Protein AF-A0A815UDQ1-F1 (afdb_monomer_lite)

Structure (mmCIF, N/CA/C/O backbone):
data_AF-A0A815UDQ1-F1
#
_entry.id   AF-A0A815UDQ1-F1
#
loop_
_atom_site.group_PDB
_atom_site.id
_atom_site.type_symbol
_atom_site.label_atom_id
_atom_site.label_alt_id
_atom_site.label_comp_id
_atom_site.label_asym_id
_atom_site.label_entity_id
_atom_site.label_seq_id
_atom_site.pdbx_PDB_ins_code
_atom_site.Cartn_x
_atom_site.Cartn_y
_atom_site.Cartn_z
_atom_site.occupancy
_atom_site.B_iso_or_equiv
_atom_site.auth_seq_id
_atom_site.auth_comp_id
_atom_site.auth_asym_id
_atom_site.auth_atom_id
_atom_site.pdbx_PDB_model_num
ATOM 1 N N . MET A 1 1 ? 15.831 -25.200 -2.885 1.00 30.08 1 MET A N 1
ATOM 2 C CA . MET A 1 1 ? 15.304 -24.159 -1.978 1.00 30.08 1 MET A CA 1
ATOM 3 C C . MET A 1 1 ? 14.173 -23.455 -2.699 1.00 30.08 1 MET A C 1
ATOM 5 O O . MET A 1 1 ? 14.409 -22.892 -3.758 1.00 30.08 1 MET A O 1
ATOM 9 N N . HIS A 1 2 ? 12.948 -23.591 -2.196 1.00 25.55 2 HIS A N 1
ATOM 10 C CA . HIS A 1 2 ? 11.771 -22.948 -2.770 1.00 25.55 2 HIS A CA 1
ATOM 11 C C . HIS A 1 2 ? 11.679 -21.536 -2.190 1.00 25.55 2 HIS A C 1
ATOM 13 O O . HIS A 1 2 ? 11.409 -21.381 -1.002 1.00 25.55 2 HIS A O 1
ATOM 19 N N . CYS A 1 3 ? 11.933 -20.522 -3.019 1.00 27.78 3 CYS A N 1
ATOM 20 C CA . CYS A 1 3 ? 11.435 -19.171 -2.761 1.00 27.78 3 CYS A CA 1
ATOM 21 C C . CYS A 1 3 ? 9.918 -19.308 -2.537 1.00 27.78 3 CYS A C 1
ATOM 23 O O . CYS A 1 3 ? 9.286 -20.046 -3.309 1.00 27.78 3 CYS A O 1
ATOM 25 N N . PRO A 1 4 ? 9.311 -18.698 -1.503 1.00 27.39 4 PRO A N 1
ATOM 26 C CA . PRO A 1 4 ? 7.870 -18.542 -1.494 1.00 27.39 4 PRO A CA 1
ATOM 27 C C . PRO A 1 4 ? 7.525 -17.721 -2.733 1.00 27.39 4 PRO A C 1
ATOM 29 O O . PRO A 1 4 ? 7.615 -16.498 -2.758 1.00 27.39 4 PRO A O 1
ATOM 32 N N . ILE A 1 5 ? 7.180 -18.424 -3.810 1.00 28.53 5 ILE A N 1
ATOM 33 C CA . ILE A 1 5 ? 6.442 -17.850 -4.914 1.00 28.53 5 ILE A CA 1
ATOM 34 C C . ILE A 1 5 ? 5.206 -17.296 -4.223 1.00 28.53 5 ILE A C 1
ATOM 36 O O . ILE A 1 5 ? 4.394 -18.073 -3.714 1.00 28.53 5 ILE A O 1
ATOM 40 N N . VAL A 1 6 ? 5.077 -15.969 -4.167 1.00 36.00 6 VAL A N 1
ATOM 41 C CA . VAL A 1 6 ? 3.764 -15.357 -4.008 1.00 36.00 6 VAL A CA 1
ATOM 42 C C . VAL A 1 6 ? 2.988 -15.871 -5.209 1.00 36.00 6 VAL A C 1
ATOM 44 O O . VAL A 1 6 ? 3.133 -15.384 -6.330 1.00 36.00 6 VAL A O 1
ATOM 47 N N . LYS A 1 7 ? 2.283 -16.987 -5.020 1.00 26.27 7 LYS A N 1
ATOM 48 C CA . LYS A 1 7 ? 1.410 -17.527 -6.042 1.00 26.27 7 LYS A CA 1
ATOM 49 C C . LYS A 1 7 ? 0.235 -16.576 -6.071 1.00 26.27 7 LYS A C 1
ATOM 51 O O . LYS A 1 7 ? -0.667 -16.648 -5.242 1.00 26.27 7 LYS A O 1
ATOM 56 N N . TRP A 1 8 ? 0.310 -15.649 -7.013 1.00 33.38 8 TRP A N 1
ATOM 57 C CA . TRP A 1 8 ? -0.789 -14.797 -7.413 1.00 33.38 8 TRP A CA 1
ATOM 58 C C . TRP A 1 8 ? -1.892 -15.699 -7.960 1.00 33.38 8 TRP A C 1
ATOM 60 O O . TRP A 1 8 ? -1.878 -16.084 -9.128 1.00 33.38 8 TRP A O 1
ATOM 70 N N . TYR A 1 9 ? -2.825 -16.102 -7.106 1.00 27.00 9 TYR A N 1
ATOM 71 C CA . TYR A 1 9 ? -4.047 -16.735 -7.571 1.00 27.00 9 TYR A CA 1
ATOM 72 C C . TYR A 1 9 ? -5.025 -15.624 -7.930 1.00 27.00 9 TYR A C 1
ATOM 74 O O . TYR A 1 9 ? -5.547 -14.931 -7.062 1.00 27.00 9 TYR A O 1
ATOM 82 N N . LEU A 1 10 ? -5.226 -15.433 -9.234 1.00 26.75 10 LEU A N 1
ATOM 83 C CA . LEU A 1 10 ? -6.293 -14.601 -9.776 1.00 26.75 10 LEU A CA 1
ATOM 84 C C . LEU A 1 10 ? -7.631 -15.225 -9.378 1.00 26.75 10 LEU A C 1
ATOM 86 O O . LEU A 1 10 ? -8.047 -16.227 -9.954 1.00 26.75 10 LEU A O 1
ATOM 90 N N . LEU A 1 11 ? -8.310 -14.619 -8.411 1.00 27.45 11 LEU A N 1
ATOM 91 C CA . LEU A 1 11 ? -9.731 -14.841 -8.203 1.00 27.45 11 LEU A CA 1
ATOM 92 C C . LEU A 1 11 ? -10.430 -13.507 -8.428 1.00 27.45 11 LEU A C 1
ATOM 94 O O . LEU A 1 11 ? -10.160 -12.496 -7.783 1.00 27.45 11 LEU A O 1
ATOM 98 N N . SER A 1 12 ? -11.270 -13.504 -9.452 1.00 38.03 12 SER A N 1
ATOM 99 C CA . SER A 1 12 ? -12.056 -12.374 -9.909 1.00 38.03 12 SER A CA 1
ATOM 100 C C . SER A 1 12 ? -13.014 -11.923 -8.810 1.00 38.03 12 SER A C 1
ATOM 102 O O . SER A 1 12 ? -14.092 -12.492 -8.693 1.00 38.03 12 SER A O 1
ATOM 104 N N . THR A 1 13 ? -12.626 -10.956 -7.976 1.00 36.59 13 THR A N 1
ATOM 105 C CA . THR A 1 13 ? -13.310 -9.648 -7.829 1.00 36.59 13 THR A CA 1
ATOM 106 C C . THR A 1 13 ? -12.835 -8.843 -6.617 1.00 36.59 13 THR A C 1
ATOM 108 O O . THR A 1 13 ? -12.797 -7.625 -6.732 1.00 36.59 13 THR A O 1
ATOM 111 N N . ILE A 1 14 ? -12.383 -9.445 -5.515 1.00 36.34 14 ILE A N 1
ATOM 112 C CA . ILE A 1 14 ? -11.838 -8.734 -4.339 1.00 36.34 14 ILE A CA 1
ATOM 113 C C . ILE A 1 14 ? -10.690 -9.570 -3.755 1.00 36.34 14 ILE A C 1
ATOM 115 O O . ILE A 1 14 ? -10.845 -10.769 -3.537 1.00 36.34 14 ILE A O 1
ATOM 119 N N . PHE A 1 15 ? -9.534 -8.944 -3.514 1.00 41.94 15 PHE A N 1
ATOM 120 C CA . PHE A 1 15 ? -8.363 -9.589 -2.917 1.00 41.94 15 PHE A CA 1
ATOM 121 C C . PHE A 1 15 ? -8.267 -9.213 -1.435 1.00 41.94 15 PHE A C 1
ATOM 123 O O . PHE A 1 15 ? -7.914 -8.081 -1.115 1.00 41.94 15 PHE A O 1
ATOM 130 N N . LEU A 1 16 ? -8.575 -10.159 -0.546 1.00 31.28 16 LEU A N 1
ATOM 131 C CA . LEU A 1 16 ? -8.247 -10.087 0.877 1.00 31.28 16 LEU A CA 1
ATOM 132 C C . LEU A 1 16 ? -7.128 -11.094 1.153 1.00 31.28 16 LEU A C 1
ATOM 134 O O . LEU A 1 16 ? -7.336 -12.297 1.012 1.00 31.28 16 LEU A O 1
ATOM 138 N N . PHE A 1 17 ? -5.944 -10.610 1.521 1.00 35.94 17 PHE A N 1
ATOM 139 C CA . PHE A 1 17 ? -4.816 -11.452 1.915 1.00 35.94 17 PHE A CA 1
ATOM 140 C C . PHE A 1 17 ? -4.164 -10.881 3.165 1.00 35.94 17 PHE A C 1
ATOM 142 O O . PHE A 1 17 ? -3.834 -9.700 3.180 1.00 35.94 17 PHE A O 1
ATOM 149 N N . ASP A 1 18 ? -3.948 -11.729 4.168 1.00 28.94 18 ASP A N 1
ATOM 150 C CA . ASP A 1 18 ? -3.007 -11.450 5.248 1.00 28.94 18 ASP A CA 1
ATOM 151 C C . ASP A 1 18 ? -1.608 -11.785 4.723 1.00 28.94 18 ASP A C 1
ATOM 153 O O . ASP A 1 18 ? -1.256 -12.957 4.553 1.00 28.94 18 ASP A O 1
ATOM 157 N N . ILE A 1 19 ? -0.845 -10.760 4.343 1.00 35.88 19 ILE A N 1
ATOM 158 C CA . ILE A 1 19 ? 0.539 -10.960 3.926 1.00 35.88 19 ILE A CA 1
ATOM 159 C C . ILE A 1 19 ? 1.428 -10.727 5.141 1.00 35.88 19 ILE A C 1
ATOM 161 O O . ILE A 1 19 ? 1.881 -9.611 5.395 1.00 35.88 19 ILE A O 1
ATOM 165 N N . SER A 1 20 ? 1.763 -11.809 5.845 1.00 31.81 20 SER A N 1
ATOM 166 C CA . SER A 1 20 ? 2.949 -11.831 6.698 1.00 31.81 20 SER A CA 1
ATOM 167 C C . SER A 1 20 ? 4.183 -11.749 5.788 1.00 31.81 20 SER A C 1
ATOM 169 O O . SER A 1 20 ? 4.729 -12.770 5.354 1.00 31.81 20 SER A O 1
ATOM 171 N N . LEU A 1 21 ? 4.592 -10.533 5.418 1.00 38.12 21 LEU A N 1
ATOM 172 C CA . LEU A 1 21 ? 5.814 -10.286 4.654 1.00 38.12 21 LEU A CA 1
ATOM 173 C C . LEU A 1 21 ? 7.028 -10.559 5.548 1.00 38.12 21 LEU A C 1
ATOM 175 O O . LEU A 1 21 ? 7.682 -9.647 6.045 1.00 38.12 21 LEU A O 1
ATOM 179 N N . ASN A 1 22 ? 7.382 -11.832 5.704 1.00 32.28 22 ASN A N 1
ATOM 180 C CA . ASN A 1 22 ? 8.775 -12.176 5.936 1.00 32.28 22 ASN A CA 1
ATOM 181 C C . ASN A 1 22 ? 9.513 -11.848 4.632 1.00 32.28 22 ASN A C 1
ATOM 183 O O . ASN A 1 22 ? 9.557 -12.672 3.720 1.00 32.28 22 ASN A O 1
ATOM 187 N N . PHE A 1 23 ? 10.063 -10.634 4.525 1.00 37.84 23 PHE A N 1
ATOM 188 C CA . PHE A 1 23 ? 10.987 -10.201 3.462 1.00 37.84 23 PHE A CA 1
ATOM 189 C C . PHE A 1 23 ? 12.324 -10.964 3.543 1.00 37.84 23 PHE A C 1
ATOM 191 O O . PHE A 1 23 ? 13.406 -10.384 3.550 1.00 37.84 23 PHE A O 1
ATOM 198 N N . ILE A 1 24 ? 12.274 -12.288 3.646 1.00 35.59 24 ILE A N 1
ATOM 199 C CA . ILE A 1 24 ? 13.448 -13.141 3.722 1.00 35.59 24 ILE A CA 1
ATOM 200 C C . ILE A 1 24 ? 13.543 -13.898 2.396 1.00 35.59 24 ILE A C 1
ATOM 202 O O . ILE A 1 24 ? 12.792 -14.833 2.131 1.00 35.59 24 ILE A O 1
ATOM 206 N N . ASN A 1 25 ? 14.528 -13.489 1.593 1.00 37.88 25 ASN A N 1
ATOM 207 C CA . ASN A 1 25 ? 15.168 -14.282 0.538 1.00 37.88 25 ASN A CA 1
ATOM 208 C C . ASN A 1 25 ? 14.405 -14.552 -0.768 1.00 37.88 25 ASN A C 1
ATOM 210 O O . ASN A 1 25 ? 14.433 -15.674 -1.271 1.00 37.88 25 ASN A O 1
ATOM 214 N N . CYS A 1 26 ? 13.860 -13.519 -1.411 1.00 38.97 26 CYS A N 1
ATOM 215 C CA . CYS A 1 26 ? 13.562 -13.601 -2.847 1.00 38.97 26 CYS A CA 1
ATOM 216 C C . CYS A 1 26 ? 14.035 -12.354 -3.602 1.00 38.97 26 CYS A C 1
ATOM 218 O O . CYS A 1 26 ? 13.221 -11.604 -4.122 1.00 38.97 26 CYS A O 1
ATOM 220 N N . GLN A 1 27 ? 15.350 -12.134 -3.698 1.00 45.66 27 GLN A N 1
ATOM 221 C CA . GLN A 1 27 ? 15.914 -11.304 -4.767 1.00 45.66 27 GLN A CA 1
ATOM 222 C C . GLN A 1 27 ? 17.383 -11.653 -5.002 1.00 45.66 27 GLN A C 1
ATOM 224 O O . GLN A 1 27 ? 18.228 -11.547 -4.120 1.00 45.66 27 GLN A O 1
ATOM 229 N N . THR A 1 28 ? 17.677 -12.067 -6.227 1.00 42.59 28 THR A N 1
ATOM 230 C CA . THR A 1 28 ? 19.003 -12.473 -6.692 1.00 42.59 28 THR A CA 1
ATOM 231 C C . THR A 1 28 ? 19.841 -11.306 -7.236 1.00 42.59 28 THR A C 1
ATOM 233 O O . THR A 1 28 ? 20.965 -11.539 -7.644 1.00 42.59 28 THR A O 1
ATOM 236 N N . CYS A 1 29 ? 19.340 -10.062 -7.227 1.00 44.97 29 CYS A N 1
ATOM 237 C CA . CYS A 1 29 ? 20.010 -8.877 -7.808 1.00 44.97 29 CYS A CA 1
ATOM 238 C C . CYS A 1 29 ? 21.035 -8.174 -6.894 1.00 44.97 29 CYS A C 1
ATOM 240 O O . CYS A 1 29 ? 21.666 -7.208 -7.315 1.00 44.97 29 CYS A O 1
ATOM 242 N N . ILE A 1 30 ? 21.177 -8.590 -5.637 1.00 42.28 30 ILE A N 1
ATOM 243 C CA . ILE A 1 30 ? 22.149 -8.021 -4.694 1.00 42.28 30 ILE A CA 1
ATOM 244 C C . ILE A 1 30 ? 22.777 -9.213 -3.977 1.00 42.28 30 ILE A C 1
ATOM 246 O O . ILE A 1 30 ? 22.023 -10.083 -3.518 1.00 42.28 30 ILE A O 1
ATOM 250 N N . PRO A 1 31 ? 24.115 -9.320 -3.883 1.00 43.28 31 PRO A N 1
ATOM 251 C CA . PRO A 1 31 ? 24.708 -10.400 -3.116 1.00 43.28 31 PRO A CA 1
ATOM 252 C C . PRO A 1 31 ? 24.168 -10.316 -1.677 1.00 43.28 31 PRO A C 1
ATOM 254 O O . PRO A 1 31 ? 24.064 -9.240 -1.091 1.00 43.28 31 PRO A O 1
ATOM 257 N N . LEU A 1 32 ? 23.724 -11.462 -1.144 1.00 45.09 32 LEU A N 1
ATOM 258 C CA . LEU A 1 32 ? 22.978 -11.602 0.122 1.00 45.09 32 LEU A CA 1
ATOM 259 C C . LEU A 1 32 ? 23.602 -10.858 1.319 1.00 45.09 32 LEU A C 1
ATOM 261 O O . LEU A 1 32 ? 22.920 -10.557 2.291 1.00 45.09 32 LEU A O 1
ATOM 265 N N . ASN A 1 33 ? 24.893 -10.555 1.240 1.00 42.44 33 ASN A N 1
ATOM 266 C CA . ASN A 1 33 ? 25.713 -9.904 2.251 1.00 42.44 33 ASN A CA 1
ATOM 267 C C . ASN A 1 33 ? 25.810 -8.369 2.131 1.00 42.44 33 ASN A C 1
ATOM 269 O O . ASN A 1 33 ? 26.425 -7.758 3.000 1.00 42.44 33 ASN A O 1
ATOM 273 N N . THR A 1 34 ? 25.231 -7.732 1.107 1.00 43.91 34 THR A N 1
ATOM 274 C CA . THR A 1 34 ? 25.255 -6.262 0.946 1.00 43.91 34 THR A CA 1
ATOM 275 C C . THR A 1 34 ? 23.871 -5.642 0.841 1.00 43.91 34 THR A C 1
ATOM 277 O O . THR A 1 34 ? 23.749 -4.508 0.381 1.00 43.91 34 THR A O 1
ATOM 280 N N . TRP A 1 35 ? 22.820 -6.355 1.247 1.00 41.69 35 TRP A N 1
ATOM 281 C CA . TRP A 1 35 ? 21.528 -5.709 1.417 1.00 41.69 35 TRP A CA 1
ATOM 282 C C . TRP A 1 35 ? 21.683 -4.636 2.493 1.00 41.69 35 TRP A C 1
ATOM 284 O O . TRP A 1 35 ? 21.942 -4.989 3.649 1.00 41.69 35 TRP A O 1
ATOM 294 N N . PRO A 1 36 ? 21.505 -3.338 2.183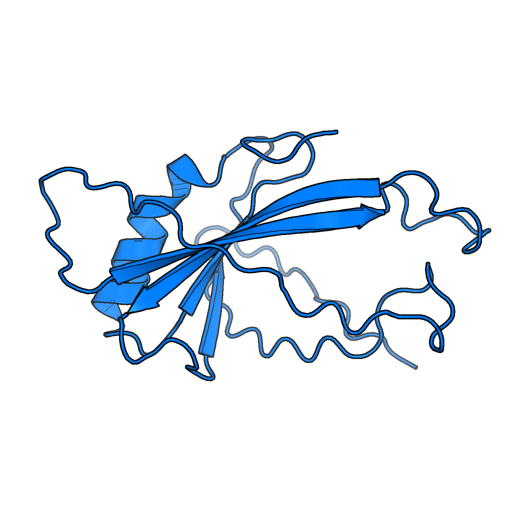 1.00 41.81 36 PRO A N 1
ATOM 295 C CA . PRO A 1 36 ? 21.078 -2.461 3.246 1.00 41.81 36 PRO A CA 1
ATOM 296 C C . PRO A 1 36 ? 19.784 -3.091 3.753 1.00 41.81 36 PRO A C 1
ATOM 298 O O . PRO A 1 36 ? 18.898 -3.420 2.963 1.00 41.81 36 PRO A O 1
ATOM 301 N N . ILE A 1 37 ? 19.683 -3.314 5.059 1.00 44.81 37 ILE A N 1
ATOM 302 C CA . ILE A 1 37 ? 18.375 -3.424 5.693 1.00 44.81 37 ILE A CA 1
ATOM 303 C C . ILE A 1 37 ? 17.652 -2.161 5.224 1.00 44.81 37 ILE A C 1
ATOM 305 O O . ILE A 1 37 ? 17.985 -1.067 5.684 1.00 44.81 37 ILE A O 1
ATOM 309 N N . ILE A 1 38 ? 16.781 -2.277 4.213 1.00 52.22 38 ILE A N 1
ATOM 310 C CA . ILE A 1 38 ? 16.020 -1.141 3.708 1.00 52.22 38 ILE A CA 1
ATOM 311 C C . ILE A 1 38 ? 15.037 -0.871 4.825 1.00 52.22 38 ILE A C 1
ATOM 313 O O . ILE A 1 38 ? 13.962 -1.460 4.884 1.00 52.22 38 ILE A O 1
ATOM 317 N N . LYS A 1 39 ? 15.455 -0.040 5.780 1.00 54.72 39 LYS A N 1
ATOM 318 C CA . LYS A 1 39 ? 14.542 0.536 6.743 1.00 54.72 39 LYS A CA 1
ATOM 319 C C . LYS A 1 39 ? 13.582 1.358 5.890 1.00 54.72 39 LYS A C 1
ATOM 321 O O . LYS A 1 39 ? 14.044 2.312 5.257 1.00 54.72 39 LYS A O 1
ATOM 326 N N . PRO A 1 40 ? 12.308 0.956 5.779 1.00 66.88 40 PRO A N 1
ATOM 327 C CA . PRO A 1 40 ? 11.392 1.657 4.905 1.00 66.88 40 PRO A CA 1
ATOM 328 C C . PRO A 1 40 ? 11.309 3.102 5.397 1.00 66.88 40 PRO A C 1
ATOM 330 O O . PRO A 1 40 ? 11.025 3.354 6.571 1.00 66.88 40 PRO A O 1
ATOM 333 N N . ASN A 1 41 ? 11.665 4.039 4.518 1.00 83.19 41 ASN A N 1
ATOM 334 C CA . ASN A 1 41 ? 11.638 5.463 4.819 1.00 83.19 41 ASN A CA 1
ATOM 335 C C . ASN A 1 41 ? 10.212 5.970 4.614 1.00 83.19 41 ASN A C 1
ATOM 337 O O . ASN A 1 41 ? 9.910 6.631 3.621 1.00 83.19 41 ASN A O 1
ATOM 341 N N . TRP A 1 42 ? 9.329 5.553 5.515 1.00 90.94 42 TRP A N 1
ATOM 342 C CA . TRP A 1 42 ? 7.955 6.013 5.538 1.00 90.94 42 TRP A CA 1
ATOM 343 C C . TRP A 1 42 ? 7.909 7.498 5.889 1.00 90.94 42 TRP A C 1
ATOM 345 O O . TRP A 1 42 ? 8.534 7.941 6.854 1.00 90.94 42 TRP A O 1
ATOM 355 N N . SER A 1 43 ? 7.144 8.259 5.119 1.00 94.19 43 SER A N 1
ATOM 356 C CA . SER A 1 43 ? 6.802 9.642 5.421 1.00 94.19 43 SER A CA 1
ATOM 357 C C . SER A 1 43 ? 5.293 9.790 5.550 1.00 94.19 43 SER A C 1
ATOM 359 O O . SER A 1 43 ? 4.527 9.110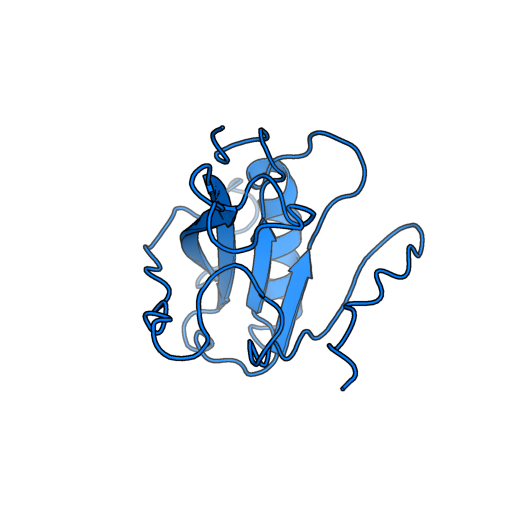 4.867 1.00 94.19 43 SER A O 1
ATOM 361 N N . ASN A 1 44 ? 4.853 10.693 6.424 1.00 94.88 44 ASN A N 1
ATOM 362 C CA . ASN A 1 44 ? 3.436 11.026 6.534 1.00 94.88 44 ASN A CA 1
ATOM 363 C C . ASN A 1 44 ? 2.929 11.582 5.199 1.00 94.88 44 ASN A C 1
ATOM 365 O O . ASN A 1 44 ? 3.574 12.439 4.592 1.00 94.88 44 ASN A O 1
ATOM 369 N N . CYS A 1 45 ? 1.754 11.131 4.771 1.00 92.06 45 CYS A N 1
ATOM 370 C CA . CYS A 1 45 ? 1.083 11.644 3.582 1.00 92.06 45 CYS A CA 1
ATOM 371 C C . CYS A 1 45 ? -0.389 11.934 3.865 1.00 92.06 45 CYS A C 1
ATOM 373 O O . CYS A 1 45 ? -0.954 11.471 4.856 1.00 92.06 45 CYS A O 1
ATOM 375 N N . SER A 1 46 ? -1.001 12.756 3.015 1.00 91.12 46 SER A N 1
ATOM 376 C CA . SER A 1 46 ? -2.397 13.145 3.181 1.00 91.12 46 SER A CA 1
ATOM 377 C C . SER A 1 46 ? -3.325 11.946 3.010 1.00 91.12 46 SER A C 1
ATOM 379 O O . SER A 1 46 ? -3.114 11.105 2.138 1.00 91.12 46 SER A O 1
ATOM 381 N N . VAL A 1 47 ? -4.378 11.901 3.822 1.00 88.62 47 VAL A N 1
ATOM 382 C CA . VAL A 1 47 ? -5.557 11.079 3.550 1.00 88.62 47 VAL A CA 1
ATOM 383 C C . VAL A 1 47 ? -6.549 11.958 2.784 1.00 88.62 47 VAL A C 1
ATOM 385 O O . VAL A 1 47 ? -6.841 13.071 3.221 1.00 88.62 47 VAL A O 1
ATOM 388 N N . LEU A 1 48 ? -7.035 11.501 1.633 1.00 80.19 48 LEU A N 1
ATOM 389 C CA . LEU A 1 48 ? -8.107 12.125 0.865 1.00 80.19 48 LEU A CA 1
ATOM 390 C C . LEU A 1 48 ? -9.346 12.195 1.757 1.00 80.19 48 LEU A C 1
ATOM 392 O O . LEU A 1 48 ? -9.947 11.178 2.101 1.00 80.19 48 LEU A O 1
ATOM 396 N N . SER A 1 49 ? -9.721 13.411 2.138 1.00 62.53 49 SER A N 1
ATOM 397 C CA . SER A 1 49 ? -10.958 13.690 2.849 1.00 62.53 49 SER A CA 1
ATOM 398 C C . SER A 1 49 ? -12.037 14.070 1.838 1.00 62.53 49 SER A C 1
ATOM 400 O O . SER A 1 49 ? -12.092 15.198 1.363 1.00 62.53 49 SER A O 1
ATOM 402 N N . ASP A 1 50 ? -12.945 13.147 1.520 1.00 56.91 50 ASP A N 1
ATOM 403 C CA . ASP A 1 50 ? -14.096 13.442 0.644 1.00 56.91 50 ASP A CA 1
ATOM 404 C C . ASP A 1 50 ? -15.227 14.210 1.374 1.00 56.91 50 ASP A C 1
ATOM 406 O O . ASP A 1 50 ? -16.383 14.202 0.969 1.00 56.91 50 ASP A O 1
ATOM 410 N N . GLY A 1 51 ? -14.939 14.828 2.529 1.00 52.31 51 GLY A N 1
ATOM 411 C CA . GLY A 1 51 ? -15.902 15.586 3.349 1.00 52.31 51 GLY A CA 1
ATOM 412 C C . GLY A 1 51 ? -17.061 14.775 3.959 1.00 52.31 51 GLY A C 1
ATOM 413 O O 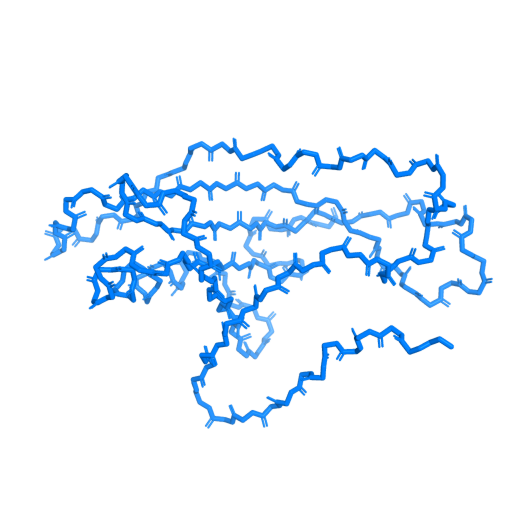. GLY A 1 51 ? -17.701 15.241 4.897 1.00 52.31 51 GLY A O 1
ATOM 414 N N . THR A 1 52 ? -17.310 13.561 3.470 1.00 52.47 52 THR A N 1
ATOM 415 C CA . THR A 1 52 ? -18.414 12.664 3.840 1.00 52.47 52 THR A CA 1
ATOM 416 C C . THR A 1 52 ? -18.014 11.603 4.865 1.00 52.47 52 THR A C 1
ATOM 418 O O . THR A 1 52 ? -18.867 11.118 5.605 1.00 52.47 52 THR A O 1
ATOM 421 N N . PHE A 1 53 ? -16.719 11.289 4.969 1.00 53.69 53 PHE A N 1
ATOM 422 C CA . PHE A 1 53 ? -16.164 10.372 5.963 1.00 53.69 53 PHE A CA 1
ATOM 423 C C . PHE A 1 53 ? -15.140 11.087 6.846 1.00 53.69 53 PHE A C 1
ATOM 425 O O . PHE A 1 53 ? -13.967 11.211 6.502 1.00 53.69 53 PHE A O 1
ATOM 432 N N . THR A 1 54 ? -15.568 11.521 8.028 1.00 53.34 54 THR A N 1
ATOM 433 C CA . THR A 1 54 ? -14.665 11.838 9.140 1.00 53.34 54 THR A CA 1
ATOM 434 C C . THR A 1 54 ? -14.312 10.548 9.871 1.00 53.34 54 THR A C 1
ATOM 436 O O . THR A 1 54 ? -14.775 10.280 10.979 1.00 53.34 54 THR A O 1
ATOM 439 N N . LEU A 1 55 ? -13.476 9.713 9.250 1.00 63.12 55 LEU A N 1
ATOM 440 C CA . LEU A 1 55 ? -12.804 8.636 9.976 1.00 63.12 55 LEU A CA 1
ATOM 441 C C . LEU A 1 55 ? -11.664 9.262 10.775 1.00 63.12 55 LEU A C 1
ATOM 443 O O . LEU A 1 55 ? -10.494 9.219 10.397 1.00 63.12 55 LEU A O 1
ATOM 447 N N . ASN A 1 56 ? -12.057 9.925 11.863 1.00 70.62 56 ASN A N 1
ATOM 448 C CA . ASN A 1 56 ? -11.136 10.500 12.826 1.00 70.62 56 ASN A CA 1
ATOM 449 C C . ASN A 1 56 ? -10.140 9.399 13.211 1.00 70.62 56 ASN A C 1
ATOM 451 O O . ASN A 1 56 ? -10.553 8.308 13.605 1.00 70.62 56 ASN A O 1
ATOM 455 N N . ASN A 1 57 ? -8.846 9.701 13.089 1.00 87.06 57 ASN A N 1
ATOM 456 C CA . ASN A 1 57 ? -7.714 8.838 13.446 1.00 87.06 57 ASN A CA 1
ATOM 457 C C . ASN A 1 57 ? -7.222 7.843 12.384 1.00 87.06 57 ASN A C 1
ATOM 459 O O . ASN A 1 57 ? -6.344 7.048 12.711 1.00 87.06 57 ASN A O 1
ATOM 463 N N . ILE A 1 58 ? -7.695 7.867 11.133 1.00 91.62 58 ILE A N 1
ATOM 464 C CA . ILE A 1 58 ? -6.985 7.140 10.065 1.00 91.62 58 ILE A CA 1
ATOM 465 C C . ILE A 1 58 ? -5.802 7.974 9.581 1.00 91.62 58 ILE A C 1
ATOM 467 O O . ILE A 1 58 ? -5.948 9.136 9.207 1.00 91.62 58 ILE A O 1
ATOM 471 N N . HIS A 1 59 ? -4.627 7.359 9.591 1.00 94.06 59 HIS A N 1
ATOM 472 C CA . HIS A 1 59 ? -3.373 7.935 9.137 1.00 94.06 59 HIS A CA 1
ATOM 473 C C . HIS A 1 59 ? -2.898 7.226 7.876 1.00 94.06 59 HIS A C 1
ATOM 475 O O . HIS A 1 59 ? -3.185 6.045 7.661 1.00 94.06 59 HIS A O 1
ATOM 481 N N . ALA A 1 60 ? -2.154 7.963 7.055 1.00 94.81 60 ALA A N 1
ATOM 482 C CA . ALA A 1 60 ? -1.463 7.403 5.914 1.00 94.81 60 ALA A CA 1
ATOM 483 C C . ALA A 1 60 ? 0.022 7.741 5.946 1.00 94.81 60 ALA A C 1
ATOM 485 O O . ALA A 1 60 ? 0.438 8.866 6.232 1.00 94.81 60 ALA A O 1
ATOM 486 N N . GLU A 1 61 ? 0.818 6.759 5.559 1.00 95.62 61 GLU A N 1
ATOM 487 C CA . GLU A 1 61 ? 2.233 6.932 5.291 1.00 95.62 61 GLU A CA 1
ATOM 488 C C . GLU A 1 61 ? 2.559 6.416 3.898 1.00 95.62 61 GLU A C 1
ATOM 490 O O . GLU A 1 61 ? 1.976 5.438 3.430 1.00 95.62 61 GLU A O 1
ATOM 495 N N . CYS A 1 62 ? 3.506 7.058 3.230 1.00 94.44 62 CYS A N 1
ATOM 496 C CA . CYS A 1 62 ? 3.942 6.671 1.902 1.00 94.44 62 CYS A CA 1
ATOM 497 C C . CYS A 1 62 ? 5.449 6.478 1.829 1.00 94.44 62 CYS A C 1
ATOM 499 O O . CYS A 1 62 ? 6.207 7.001 2.645 1.00 94.44 62 CYS A O 1
ATOM 501 N N . MET A 1 63 ? 5.879 5.734 0.819 1.00 93.00 63 MET A N 1
ATOM 502 C CA . MET A 1 63 ? 7.281 5.582 0.465 1.00 93.00 63 MET A CA 1
ATOM 503 C C . MET A 1 63 ? 7.438 5.321 -1.035 1.00 93.00 63 MET A C 1
ATOM 505 O O . MET A 1 63 ? 6.522 4.826 -1.696 1.00 93.00 63 MET A O 1
ATOM 509 N N . LEU A 1 64 ? 8.63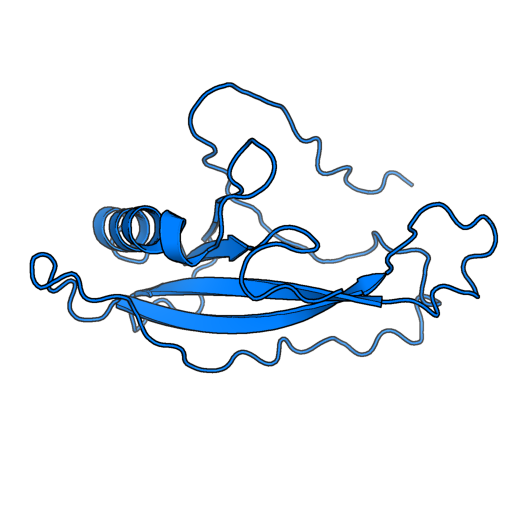5 5.604 -1.546 1.00 89.25 64 LEU A N 1
ATOM 510 C CA . LEU A 1 64 ? 9.079 5.193 -2.876 1.00 89.25 64 LEU A CA 1
ATOM 511 C C . LEU A 1 64 ? 10.080 4.044 -2.731 1.00 89.25 64 LEU A C 1
ATOM 513 O O . LEU A 1 64 ? 11.117 4.183 -2.080 1.00 89.25 64 LEU A O 1
ATOM 517 N N . LEU A 1 65 ? 9.764 2.902 -3.335 1.00 85.44 65 LEU A N 1
ATOM 518 C CA . LEU A 1 65 ? 10.616 1.719 -3.370 1.00 85.44 65 LEU A CA 1
ATOM 519 C C . LEU A 1 65 ? 11.371 1.645 -4.693 1.00 85.44 65 LEU A C 1
ATOM 521 O O . LEU A 1 65 ? 10.753 1.574 -5.747 1.00 85.44 65 LEU A O 1
ATOM 525 N N . ASN A 1 66 ? 12.700 1.575 -4.646 1.00 80.88 66 ASN A N 1
ATOM 526 C CA . ASN A 1 66 ? 13.492 1.270 -5.836 1.00 80.88 66 ASN A CA 1
ATOM 527 C C . ASN A 1 66 ? 13.478 -0.245 -6.083 1.00 80.88 66 ASN A C 1
ATOM 529 O O . ASN A 1 66 ? 13.973 -1.011 -5.255 1.00 80.88 66 ASN A O 1
ATOM 533 N N . VAL A 1 67 ? 12.944 -0.681 -7.222 1.00 77.75 67 VAL A N 1
ATOM 534 C CA . VAL A 1 67 ? 12.931 -2.091 -7.645 1.00 77.75 67 VAL A CA 1
ATOM 535 C C . VAL A 1 67 ? 13.633 -2.240 -8.997 1.00 77.75 67 VAL A C 1
ATOM 537 O O . VAL A 1 67 ? 13.577 -1.317 -9.803 1.00 77.75 67 VAL A O 1
ATOM 540 N N . PRO A 1 68 ? 14.316 -3.357 -9.286 1.00 75.50 68 PRO A N 1
ATOM 541 C CA . PRO A 1 68 ? 14.969 -3.543 -10.582 1.00 75.50 68 PRO A CA 1
ATOM 542 C C . PRO A 1 68 ? 13.938 -3.598 -11.718 1.00 75.50 68 PRO A C 1
ATOM 544 O O . PRO A 1 68 ? 12.867 -4.168 -11.553 1.00 75.50 68 PRO A O 1
ATOM 547 N N . ILE A 1 69 ? 14.250 -3.051 -12.895 1.00 77.25 69 ILE A N 1
ATOM 548 C CA . ILE A 1 69 ? 13.351 -3.141 -14.065 1.00 77.25 69 ILE A CA 1
ATOM 549 C C . ILE A 1 69 ? 13.326 -4.563 -14.640 1.00 77.25 69 ILE A C 1
ATOM 551 O O . ILE A 1 69 ? 12.295 -5.022 -15.140 1.00 77.25 69 ILE A O 1
ATOM 555 N N . ASN A 1 70 ? 14.460 -5.261 -14.583 1.00 72.31 70 ASN A N 1
ATOM 556 C CA . ASN A 1 70 ? 14.637 -6.583 -15.164 1.00 72.31 70 ASN A CA 1
ATOM 557 C C . ASN A 1 70 ? 14.996 -7.604 -14.080 1.00 72.31 70 ASN A C 1
ATOM 559 O O . ASN A 1 70 ? 16.076 -7.548 -13.501 1.00 72.31 70 ASN A O 1
ATOM 563 N N . TRP A 1 71 ? 14.096 -8.560 -13.846 1.00 70.00 71 TRP A N 1
ATOM 564 C CA . TRP A 1 71 ? 14.332 -9.691 -12.940 1.00 70.00 71 TRP A CA 1
ATOM 565 C C . TRP A 1 71 ? 14.968 -10.909 -13.625 1.00 70.00 71 TRP A C 1
ATOM 567 O O . TRP A 1 71 ? 15.404 -11.830 -12.942 1.00 70.00 71 TRP A O 1
ATOM 577 N N . ASN A 1 72 ? 15.026 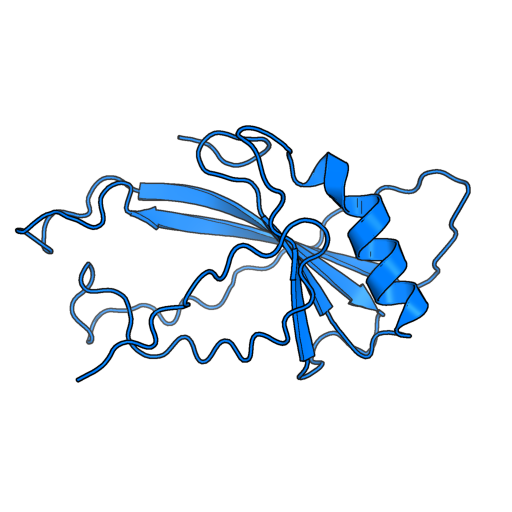-10.922 -14.959 1.00 60.97 72 ASN A N 1
ATOM 578 C CA . ASN A 1 72 ? 15.449 -12.063 -15.772 1.00 60.97 72 ASN A CA 1
ATOM 579 C C . ASN A 1 72 ? 16.877 -11.934 -16.315 1.00 60.97 72 ASN A C 1
ATOM 581 O O . ASN A 1 72 ? 17.263 -12.714 -17.188 1.00 60.97 72 ASN A O 1
ATOM 585 N N . SER A 1 73 ? 17.680 -10.970 -15.855 1.00 53.81 73 SER A N 1
ATOM 586 C CA . SER A 1 73 ? 19.068 -10.913 -16.299 1.00 53.81 73 SER A CA 1
ATOM 587 C C . SER A 1 73 ? 19.821 -12.115 -15.723 1.00 53.81 73 SER A C 1
ATOM 589 O O . SER A 1 73 ? 20.110 -12.200 -14.533 1.00 53.81 73 SER A O 1
ATOM 591 N N . SER A 1 74 ? 20.170 -13.060 -16.599 1.00 55.38 74 SER A N 1
ATOM 592 C CA . SER A 1 74 ? 21.105 -14.157 -16.308 1.00 55.38 74 SER A CA 1
ATOM 593 C C . SER A 1 74 ? 22.443 -13.651 -15.749 1.00 55.38 74 SER A C 1
ATOM 595 O O . SER A 1 74 ? 23.176 -14.405 -15.116 1.00 55.38 74 SER A O 1
ATOM 597 N N . ASN A 1 75 ? 22.727 -12.359 -15.938 1.00 50.72 75 ASN A N 1
ATOM 598 C CA . ASN A 1 75 ? 23.719 -11.593 -15.204 1.00 50.72 75 ASN A CA 1
ATOM 599 C C . ASN A 1 75 ? 23.037 -10.782 -14.090 1.00 50.72 75 ASN A C 1
ATOM 601 O O . ASN A 1 75 ? 22.531 -9.679 -14.293 1.00 50.72 75 ASN A O 1
ATOM 605 N N . LEU A 1 76 ? 23.015 -11.355 -12.893 1.00 51.31 76 LEU A N 1
ATOM 606 C CA . LEU A 1 76 ? 22.455 -10.753 -11.679 1.00 51.31 76 LEU A CA 1
ATOM 607 C C . LEU A 1 76 ? 23.283 -9.570 -11.139 1.00 51.31 76 LEU A C 1
ATOM 609 O O . LEU A 1 76 ? 22.879 -8.896 -10.199 1.00 51.31 76 LEU A O 1
ATOM 613 N N . THR A 1 77 ? 24.447 -9.321 -11.735 1.00 51.22 77 THR A N 1
ATOM 614 C CA . THR A 1 77 ? 25.386 -8.239 -11.412 1.00 51.22 77 THR A CA 1
ATOM 615 C C . THR A 1 77 ? 25.053 -6.912 -12.096 1.00 51.22 77 THR A C 1
ATOM 617 O O . THR A 1 77 ? 25.676 -5.903 -11.778 1.00 51.22 77 THR A O 1
ATOM 620 N N . THR A 1 78 ? 24.081 -6.880 -13.016 1.00 50.69 78 THR A N 1
ATOM 621 C CA . THR A 1 78 ? 23.762 -5.690 -13.825 1.00 50.69 78 THR A CA 1
ATOM 622 C C . THR A 1 78 ? 22.343 -5.172 -13.607 1.00 50.69 78 THR A C 1
ATOM 624 O O . THR A 1 78 ? 21.751 -4.618 -14.530 1.00 50.69 78 THR A O 1
ATOM 627 N N . CYS A 1 79 ? 21.775 -5.318 -12.406 1.00 57.53 79 CYS A N 1
ATOM 628 C CA . CYS A 1 79 ? 20.516 -4.651 -12.045 1.00 57.53 79 CYS A CA 1
ATOM 629 C C . CYS A 1 79 ? 20.766 -3.133 -11.845 1.00 57.53 79 CYS A C 1
ATOM 631 O O . CYS A 1 79 ? 20.547 -2.588 -10.769 1.00 57.53 79 CYS A O 1
ATOM 633 N N . THR A 1 80 ? 21.308 -2.467 -12.872 1.00 64.62 80 THR A N 1
ATOM 634 C CA . THR A 1 80 ? 21.687 -1.045 -12.893 1.00 64.62 80 THR A CA 1
ATOM 635 C C . THR A 1 80 ? 20.487 -0.139 -13.108 1.00 64.62 80 THR A C 1
ATOM 637 O O . THR A 1 80 ? 20.506 1.014 -12.692 1.00 64.62 80 THR A O 1
ATOM 640 N N . GLU A 1 81 ? 19.449 -0.656 -13.762 1.00 75.19 81 GLU A N 1
ATOM 641 C CA . GLU A 1 81 ? 18.209 0.068 -13.996 1.00 75.19 81 GLU A CA 1
ATOM 642 C C . GLU A 1 81 ? 17.182 -0.309 -12.932 1.00 75.19 81 GLU A C 1
ATOM 644 O O . GLU A 1 81 ? 16.716 -1.454 -12.855 1.00 75.19 81 GLU A O 1
ATOM 649 N N . THR A 1 82 ? 16.825 0.675 -12.116 1.00 78.69 82 THR A N 1
ATOM 650 C CA . THR A 1 82 ? 15.748 0.582 -11.139 1.00 78.69 82 THR A CA 1
ATOM 651 C C . THR A 1 82 ? 14.588 1.471 -11.550 1.00 78.69 82 THR A C 1
ATOM 653 O O . THR A 1 82 ? 14.743 2.411 -12.323 1.00 78.69 82 THR A O 1
ATOM 656 N N . ILE A 1 83 ? 13.415 1.145 -11.028 1.00 83.31 83 ILE A N 1
ATOM 657 C CA . ILE A 1 83 ? 12.209 1.941 -11.126 1.00 83.31 83 ILE A CA 1
ATOM 658 C C . ILE A 1 83 ? 11.676 2.225 -9.723 1.00 83.31 83 ILE A C 1
ATOM 660 O O . ILE A 1 83 ? 11.797 1.382 -8.831 1.00 83.31 83 ILE A O 1
ATOM 664 N N . GLN A 1 84 ? 11.086 3.403 -9.528 1.00 87.69 84 GLN A N 1
ATOM 665 C CA . GLN A 1 84 ? 10.427 3.768 -8.282 1.00 87.69 84 GLN A CA 1
ATOM 666 C C . GLN A 1 84 ? 8.975 3.300 -8.275 1.00 87.69 84 GLN A C 1
ATOM 668 O O . GLN A 1 84 ? 8.194 3.620 -9.166 1.00 87.69 84 GLN A O 1
ATOM 673 N N . ILE A 1 85 ? 8.624 2.541 -7.243 1.00 88.69 85 ILE A N 1
ATOM 674 C CA . ILE A 1 85 ? 7.275 2.066 -6.968 1.00 88.69 85 ILE A CA 1
ATOM 675 C C . ILE A 1 85 ? 6.738 2.824 -5.764 1.00 88.69 85 ILE A C 1
ATOM 677 O O . ILE A 1 85 ? 7.285 2.728 -4.663 1.00 88.69 85 ILE A O 1
ATOM 681 N N . TYR A 1 86 ? 5.660 3.566 -5.973 1.00 91.69 86 TYR A N 1
ATOM 682 C CA . TYR A 1 86 ? 4.961 4.257 -4.902 1.00 91.69 86 TYR A CA 1
ATOM 683 C C . TYR A 1 86 ? 4.098 3.274 -4.109 1.00 91.69 86 TYR A C 1
ATOM 685 O O . TYR A 1 86 ? 3.328 2.481 -4.665 1.00 91.69 86 TYR A O 1
ATOM 693 N N . VAL A 1 87 ? 4.247 3.318 -2.788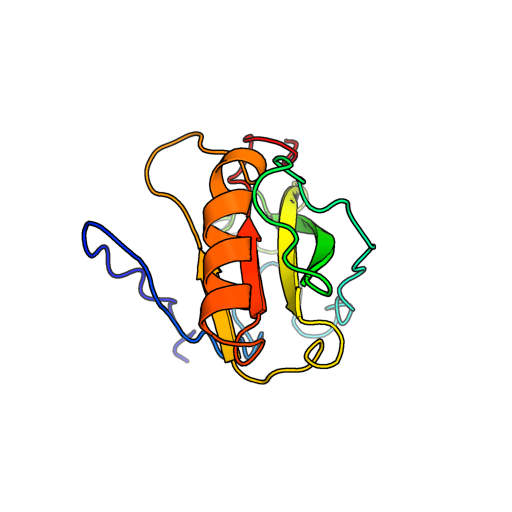 1.00 93.06 87 VAL A N 1
ATOM 694 C CA . VAL A 1 87 ? 3.468 2.532 -1.832 1.00 93.06 87 VAL A CA 1
ATOM 695 C C . VAL A 1 87 ? 2.885 3.481 -0.805 1.00 93.06 87 VAL A C 1
ATOM 697 O O . VAL A 1 87 ? 3.595 4.327 -0.261 1.00 93.06 87 VAL A O 1
ATOM 700 N N . LYS A 1 88 ? 1.606 3.298 -0.495 1.00 94.69 88 LYS A N 1
ATOM 701 C CA . LYS A 1 88 ? 0.910 4.019 0.565 1.00 94.69 88 LYS A CA 1
ATOM 702 C C . LYS A 1 88 ? 0.263 3.013 1.507 1.00 94.69 88 LYS A C 1
ATOM 704 O O . LYS A 1 88 ? -0.373 2.062 1.055 1.00 94.69 88 LYS A O 1
ATOM 709 N N . ARG A 1 89 ? 0.467 3.191 2.809 1.00 94.94 89 ARG A N 1
ATOM 710 C CA . ARG A 1 89 ? -0.154 2.396 3.869 1.00 94.94 89 ARG A CA 1
ATOM 711 C C . ARG A 1 89 ? -1.140 3.251 4.645 1.00 94.94 89 ARG A C 1
ATOM 713 O O . ARG A 1 89 ? -0.822 4.390 4.969 1.00 94.94 89 ARG A O 1
ATOM 720 N N . TYR A 1 90 ? -2.290 2.681 4.967 1.00 94.94 90 TYR A N 1
ATOM 721 C CA . TYR A 1 90 ? -3.320 3.273 5.811 1.00 94.94 90 TYR A CA 1
ATOM 722 C C . TYR A 1 90 ? -3.483 2.426 7.066 1.00 94.94 90 TYR A C 1
ATOM 724 O O . TYR A 1 90 ? -3.482 1.194 6.995 1.00 94.94 90 TYR A O 1
ATOM 732 N N . PHE A 1 91 ? -3.638 3.084 8.204 1.00 94.81 91 PHE A N 1
ATOM 733 C CA . PHE A 1 91 ? -3.830 2.441 9.499 1.00 94.81 91 PHE A CA 1
ATOM 734 C C . PHE A 1 91 ? -4.579 3.379 10.444 1.00 94.81 91 PHE A C 1
ATOM 736 O O . PHE A 1 91 ? -4.680 4.582 10.202 1.00 94.81 91 PHE A O 1
ATOM 743 N N . LEU A 1 92 ? -5.116 2.822 11.525 1.00 93.50 92 LEU A N 1
ATOM 744 C CA . LEU A 1 92 ? -5.700 3.610 12.605 1.00 93.50 92 LEU A CA 1
ATOM 745 C C . LEU A 1 92 ? -4.588 4.034 13.576 1.00 93.50 92 LEU A C 1
ATOM 747 O O . LEU A 1 92 ? -3.745 3.210 13.930 1.00 93.50 92 LEU A O 1
ATOM 751 N N . LEU A 1 93 ? -4.575 5.292 14.017 1.00 91.81 93 LEU A N 1
ATOM 752 C CA . LEU A 1 93 ? -3.619 5.791 15.011 1.00 91.81 93 LEU A CA 1
ATOM 753 C C . LEU A 1 93 ? -3.683 4.931 16.287 1.00 91.81 93 LEU A C 1
ATOM 755 O O . LEU A 1 93 ? -4.770 4.625 16.781 1.00 91.81 93 LEU A O 1
ATOM 759 N N . GLY A 1 94 ? -2.526 4.529 16.808 1.00 91.50 94 GLY A N 1
ATOM 760 C CA . GLY A 1 94 ? -2.384 3.550 17.891 1.00 91.50 94 GLY A CA 1
ATOM 761 C C . GLY A 1 94 ? -2.312 2.087 17.428 1.00 91.50 94 GLY A C 1
ATOM 762 O O . GLY A 1 94 ? -2.058 1.208 18.251 1.00 91.50 94 GLY A O 1
ATOM 763 N N . TYR A 1 95 ? -2.513 1.818 16.132 1.00 92.75 95 TYR A N 1
ATOM 764 C CA . TYR A 1 95 ? -2.409 0.495 15.501 1.00 92.75 95 TYR A CA 1
ATOM 765 C C . TYR A 1 95 ? -1.329 0.449 14.405 1.00 92.75 95 TYR A C 1
ATOM 767 O O . TYR A 1 95 ? -1.356 -0.410 13.524 1.00 92.75 95 TYR A O 1
ATOM 775 N N . GLU A 1 96 ? -0.331 1.335 14.464 1.00 90.88 96 GLU A N 1
ATOM 776 C CA . GLU A 1 96 ? 0.761 1.458 13.482 1.00 90.88 96 GLU A CA 1
ATOM 777 C C . GLU A 1 96 ? 1.515 0.135 13.258 1.00 90.88 96 GLU A C 1
ATOM 779 O O . GLU A 1 96 ? 2.042 -0.122 12.173 1.00 90.88 96 GLU A O 1
ATOM 784 N N . ASN A 1 97 ? 1.576 -0.685 14.312 1.00 88.38 97 ASN A N 1
ATOM 785 C CA . ASN A 1 97 ? 2.348 -1.923 14.396 1.00 88.38 97 ASN A CA 1
ATOM 786 C C . ASN A 1 97 ? 1.456 -3.173 14.480 1.00 88.38 97 ASN A C 1
ATOM 788 O O . ASN A 1 97 ? 1.860 -4.169 15.082 1.00 88.38 97 ASN A O 1
ATOM 792 N N . THR A 1 98 ? 0.238 -3.133 13.927 1.00 88.12 98 THR A N 1
ATOM 793 C CA . THR A 1 98 ? -0.579 -4.352 13.797 1.00 88.12 98 THR A CA 1
ATOM 794 C C . THR A 1 98 ? 0.191 -5.449 13.055 1.00 88.12 98 THR A C 1
ATOM 796 O O . THR A 1 98 ? 0.956 -5.166 12.135 1.00 88.12 98 THR A O 1
ATOM 799 N N . SER A 1 99 ? -0.006 -6.707 13.450 1.00 88.12 99 SER A N 1
ATOM 800 C CA . SER A 1 99 ? 0.595 -7.872 12.793 1.00 88.12 99 SER A CA 1
ATOM 801 C C . SER A 1 99 ? -0.102 -8.274 11.494 1.00 88.12 99 SER A C 1
ATOM 803 O O . SER A 1 99 ? 0.424 -9.119 10.774 1.00 88.12 99 SER A O 1
ATOM 805 N N . HIS A 1 100 ? -1.281 -7.713 11.211 1.00 88.44 100 HIS A N 1
ATOM 806 C CA . HIS A 1 100 ? -2.084 -8.073 10.047 1.00 88.44 100 HIS A CA 1
ATOM 807 C C . HIS A 1 100 ? -2.004 -6.990 8.978 1.00 88.44 100 HIS A C 1
ATOM 809 O O . HIS A 1 100 ? -2.265 -5.805 9.222 1.00 88.44 100 HIS A O 1
ATOM 815 N N . HIS A 1 101 ? -1.667 -7.406 7.762 1.00 91.00 101 HIS A N 1
ATOM 816 C CA . HIS A 1 101 ? -1.446 -6.491 6.652 1.00 91.00 101 HIS A CA 1
ATOM 817 C C . HIS A 1 101 ? -2.196 -6.956 5.417 1.00 91.00 101 HIS A C 1
ATOM 819 O O . HIS A 1 101 ? -1.998 -8.073 4.940 1.00 91.00 101 HIS A O 1
ATOM 825 N N . LEU A 1 102 ? -3.006 -6.061 4.861 1.00 92.44 102 LEU A N 1
ATOM 826 C CA . LEU A 1 102 ? -3.737 -6.285 3.627 1.00 92.44 102 LEU A CA 1
ATOM 827 C C . LEU A 1 102 ? -3.078 -5.527 2.480 1.00 92.44 102 LEU A C 1
ATOM 829 O O . LEU A 1 102 ? -2.932 -4.314 2.556 1.00 92.44 102 LEU A O 1
ATOM 833 N N . TRP A 1 103 ? -2.758 -6.212 1.385 1.00 92.38 103 TRP A N 1
ATOM 834 C CA . TRP A 1 103 ? -2.279 -5.568 0.160 1.00 92.38 103 TRP A CA 1
ATOM 835 C C . TRP A 1 103 ? -3.362 -5.538 -0.906 1.00 92.38 103 TRP A C 1
ATOM 837 O O . TRP A 1 103 ? -3.792 -6.576 -1.414 1.00 92.38 103 TRP A O 1
ATOM 847 N N . ARG A 1 104 ? -3.766 -4.333 -1.296 1.00 87.25 104 ARG A N 1
ATOM 848 C CA . ARG A 1 104 ? -4.740 -4.103 -2.351 1.00 87.25 104 ARG A CA 1
ATOM 849 C C . ARG A 1 104 ? -4.027 -3.734 -3.646 1.00 87.25 104 ARG A C 1
ATOM 851 O O . ARG A 1 104 ? -3.520 -2.629 -3.814 1.00 87.25 104 ARG A O 1
ATOM 858 N N . ILE A 1 105 ? -4.038 -4.676 -4.585 1.00 85.31 105 ILE A N 1
ATOM 859 C CA . ILE A 1 105 ? -3.477 -4.494 -5.927 1.00 85.31 105 ILE A CA 1
ATOM 860 C C . ILE A 1 105 ? -4.633 -4.565 -6.930 1.00 85.31 105 ILE A C 1
ATOM 862 O O . ILE A 1 105 ? -5.264 -5.620 -7.060 1.00 85.31 105 ILE A O 1
ATOM 866 N N . PRO A 1 106 ? -4.982 -3.465 -7.616 1.00 79.31 106 PRO A N 1
ATOM 867 C CA . PRO A 1 106 ? -6.065 -3.482 -8.587 1.00 79.31 106 PRO A CA 1
ATOM 868 C C . PRO A 1 106 ? -5.681 -4.350 -9.787 1.00 79.31 106 PRO A C 1
ATOM 870 O O . PRO A 1 106 ? -4.508 -4.462 -10.144 1.00 79.31 106 PRO A O 1
ATOM 873 N N . GLY A 1 107 ? -6.671 -4.941 -10.455 1.00 77.62 107 GLY A N 1
ATOM 874 C CA . GLY A 1 107 ? -6.478 -5.536 -11.782 1.00 77.62 107 GLY A CA 1
ATOM 875 C C . GLY A 1 107 ? -6.195 -4.473 -12.858 1.00 77.62 107 GLY A C 1
ATOM 876 O O . GLY A 1 107 ? -6.038 -3.290 -12.558 1.00 77.62 107 GLY A O 1
ATOM 877 N N . GLY A 1 108 ? -6.100 -4.882 -14.125 1.00 81.25 108 GLY A N 1
ATOM 878 C CA . GLY A 1 108 ? -5.945 -3.953 -15.258 1.00 81.25 108 GLY A CA 1
ATOM 879 C C . GLY A 1 108 ? -4.572 -3.270 -15.355 1.00 81.25 108 GLY A C 1
ATOM 880 O O . GLY A 1 108 ? -3.615 -3.690 -14.707 1.00 81.25 108 GLY A O 1
ATOM 881 N N . GLY A 1 109 ? -4.456 -2.233 -16.190 1.00 77.19 109 GLY A N 1
ATOM 882 C CA . GLY A 1 109 ? -3.160 -1.652 -16.581 1.00 77.19 109 GLY A CA 1
ATOM 883 C C . GLY A 1 109 ? -2.777 -0.303 -15.966 1.00 77.19 109 GLY A C 1
ATOM 884 O O . GLY A 1 109 ? -1.661 0.135 -16.203 1.00 77.19 109 GLY A O 1
ATOM 885 N N . GLY A 1 110 ? -3.649 0.372 -15.208 1.00 83.06 110 GLY A N 1
ATOM 886 C CA . GLY A 1 110 ? -3.409 1.799 -14.938 1.00 83.06 110 GLY A CA 1
ATOM 887 C C . GLY A 1 110 ? -4.257 2.451 -13.856 1.00 83.06 110 GLY A C 1
ATOM 888 O O . GLY A 1 110 ? -4.580 3.622 -13.990 1.00 83.06 110 GLY A O 1
ATOM 889 N N . ILE A 1 111 ? -4.656 1.713 -12.818 1.00 88.50 111 ILE A N 1
ATOM 890 C CA . ILE A 1 111 ? -5.386 2.303 -11.686 1.00 88.50 111 ILE A CA 1
ATOM 891 C C . ILE A 1 111 ? -4.368 2.827 -10.663 1.00 88.50 111 ILE A C 1
ATOM 893 O O . ILE A 1 111 ? -3.625 1.998 -10.127 1.00 88.50 111 ILE A O 1
ATOM 897 N N . PRO A 1 112 ? -4.310 4.147 -10.406 1.00 90.50 112 PRO A N 1
ATOM 898 C CA . PRO A 1 112 ? -3.390 4.718 -9.434 1.00 90.50 112 PRO A CA 1
ATOM 899 C C . PRO A 1 112 ? -3.901 4.560 -7.995 1.00 90.50 112 PRO A C 1
ATOM 901 O O . PRO A 1 112 ? -5.101 4.409 -7.753 1.00 90.50 112 PRO A O 1
ATOM 904 N N . VAL A 1 113 ? -2.992 4.673 -7.029 1.00 89.56 113 VAL A N 1
ATOM 905 C CA . VAL A 1 113 ? -3.238 4.632 -5.580 1.00 89.56 113 VAL A CA 1
ATOM 906 C C . VAL A 1 113 ? -4.338 5.598 -5.159 1.00 89.56 113 VAL A C 1
ATOM 908 O O . VAL A 1 113 ? -5.201 5.222 -4.369 1.00 89.56 113 VAL A O 1
ATOM 911 N N . SER A 1 114 ? -4.370 6.803 -5.731 1.00 89.62 114 SER A N 1
ATOM 912 C CA . SER A 1 114 ? -5.393 7.813 -5.430 1.00 89.62 114 SER A CA 1
ATOM 913 C C . SER A 1 114 ? -6.823 7.325 -5.683 1.00 89.62 114 SER A C 1
ATOM 915 O O . SER A 1 114 ? -7.747 7.751 -4.999 1.00 89.62 114 SER A O 1
ATOM 917 N N . SER A 1 115 ? -7.020 6.390 -6.619 1.00 90.00 115 SER A N 1
ATOM 918 C CA . SER A 1 115 ? -8.331 5.793 -6.911 1.00 90.00 115 SER A CA 1
ATOM 919 C C . SER A 1 115 ? -8.726 4.670 -5.944 1.00 90.00 115 SER A C 1
ATOM 921 O O . SER A 1 115 ? -9.885 4.266 -5.925 1.00 90.00 115 SER A O 1
ATOM 923 N N . LEU A 1 116 ? -7.783 4.145 -5.156 1.00 90.06 116 LEU A N 1
ATOM 924 C CA . LEU A 1 116 ? -7.999 3.053 -4.194 1.00 90.06 116 LEU A CA 1
ATOM 925 C C . LEU A 1 116 ? -8.120 3.543 -2.753 1.00 90.06 116 LEU A C 1
ATOM 927 O O . LEU A 1 116 ? -8.428 2.765 -1.852 1.00 90.06 116 LEU A O 1
ATOM 931 N N . GLU A 1 117 ? -7.854 4.823 -2.529 1.00 89.56 117 GLU A N 1
ATOM 932 C CA . GLU A 1 117 ? -7.764 5.414 -1.204 1.00 89.56 117 GLU A CA 1
ATOM 933 C C . GLU A 1 117 ? -9.054 5.252 -0.400 1.00 89.56 117 GLU A C 1
ATOM 935 O O . GLU A 1 117 ? -9.018 4.813 0.747 1.00 89.56 117 GLU A O 1
ATOM 940 N N . PHE A 1 118 ? -10.198 5.523 -1.030 1.00 88.62 118 PHE A N 1
ATOM 941 C CA . PHE A 1 118 ? -11.503 5.383 -0.389 1.00 88.62 118 PHE A CA 1
ATOM 942 C C . PHE A 1 118 ? -11.762 3.948 0.095 1.00 88.62 118 PHE A C 1
ATOM 944 O O . PHE A 1 118 ? -12.214 3.737 1.221 1.00 88.62 118 PHE A O 1
ATOM 951 N N . GLU A 1 119 ? -11.433 2.950 -0.732 1.00 89.38 119 GLU A N 1
ATOM 952 C CA . GLU A 1 119 ? -11.561 1.532 -0.380 1.00 89.38 119 GLU A CA 1
ATOM 953 C C . GLU A 1 119 ? -10.641 1.186 0.800 1.00 89.38 119 GLU A C 1
ATOM 955 O O . GLU A 1 119 ? -11.089 0.596 1.783 1.00 89.38 119 GLU A O 1
ATOM 960 N N . ALA A 1 120 ? -9.373 1.603 0.746 1.00 91.56 120 ALA A N 1
ATOM 961 C CA . ALA A 1 120 ? -8.390 1.304 1.784 1.00 91.56 120 ALA A CA 1
ATOM 962 C C . ALA A 1 120 ? -8.774 1.903 3.145 1.00 91.56 120 ALA A C 1
ATOM 964 O O . ALA A 1 120 ? -8.753 1.208 4.162 1.00 91.56 120 ALA A O 1
ATOM 965 N N . VAL A 1 121 ? -9.184 3.171 3.156 1.00 91.12 121 VAL A N 1
ATOM 966 C CA . VAL A 1 121 ? -9.645 3.884 4.353 1.00 91.12 121 VAL A CA 1
ATOM 967 C C . VAL A 1 121 ? -10.915 3.232 4.917 1.00 91.12 121 VAL A C 1
ATOM 969 O O . VAL A 1 121 ? -11.011 3.020 6.126 1.00 91.12 121 VAL A O 1
ATOM 972 N N . THR A 1 122 ? -11.855 2.834 4.053 1.00 89.38 122 THR A N 1
ATOM 973 C CA . THR A 1 122 ? -13.074 2.118 4.468 1.00 89.38 122 THR A CA 1
ATOM 974 C C . THR A 1 122 ? -12.741 0.790 5.146 1.00 89.38 122 THR A C 1
ATOM 976 O O . THR A 1 122 ? -13.318 0.481 6.185 1.00 89.38 122 THR A O 1
ATOM 979 N N . VAL A 1 123 ? -11.790 0.017 4.610 1.00 90.69 123 VAL A N 1
ATOM 980 C CA . VAL A 1 123 ? -11.375 -1.266 5.200 1.00 90.69 123 VAL A CA 1
ATOM 981 C C . VAL A 1 123 ? -10.700 -1.069 6.559 1.00 90.69 123 VAL A C 1
ATOM 983 O O . VAL A 1 123 ? -11.062 -1.759 7.512 1.00 90.69 123 VAL A O 1
ATOM 986 N N . VAL A 1 124 ? -9.770 -0.115 6.681 1.00 91.44 124 VAL A N 1
ATOM 987 C CA . VAL A 1 124 ? -9.119 0.208 7.967 1.00 91.44 124 VAL A CA 1
ATOM 988 C C . VAL A 1 124 ? -10.157 0.603 9.020 1.00 91.44 124 VAL A C 1
ATOM 990 O O . VAL A 1 124 ? -10.102 0.116 10.151 1.00 91.44 124 VAL A O 1
ATOM 993 N N . GLY A 1 125 ? -11.119 1.453 8.645 1.00 89.50 125 GLY A N 1
ATOM 994 C CA . GLY A 1 125 ? -12.203 1.884 9.525 1.00 89.50 125 GLY A CA 1
ATOM 995 C C . GLY A 1 125 ? -13.135 0.737 9.923 1.00 89.50 125 GLY A C 1
ATOM 996 O O . GLY A 1 125 ? -13.398 0.541 11.107 1.00 89.50 125 GLY A O 1
ATOM 997 N N . ALA A 1 126 ? -13.589 -0.066 8.957 1.00 89.62 126 ALA A N 1
ATOM 998 C CA . ALA A 1 126 ? -14.501 -1.188 9.190 1.00 89.62 126 ALA A CA 1
ATOM 999 C C . ALA A 1 126 ? -13.887 -2.286 10.072 1.00 89.62 126 ALA A C 1
ATOM 1001 O O . ALA A 1 126 ? -14.598 -2.945 10.829 1.00 89.62 126 ALA A O 1
ATOM 1002 N N . LEU A 1 127 ? -12.568 -2.469 9.995 1.00 90.69 127 LEU A N 1
ATOM 1003 C CA . LEU A 1 127 ? -11.818 -3.436 10.794 1.00 90.69 127 LEU A CA 1
ATOM 1004 C C . LEU A 1 127 ? -11.206 -2.822 12.061 1.00 90.69 127 LEU A C 1
ATOM 1006 O O . LEU A 1 127 ? -10.405 -3.479 12.727 1.00 90.69 127 LEU A O 1
ATOM 1010 N N . ASN A 1 128 ? -11.582 -1.586 12.409 1.00 89.69 128 ASN A N 1
ATOM 1011 C CA . ASN A 1 128 ? -11.175 -0.882 13.626 1.00 89.69 128 ASN A CA 1
ATOM 1012 C C . ASN A 1 128 ? -9.654 -0.923 13.880 1.00 89.69 128 ASN A C 1
ATOM 1014 O O . ASN A 1 128 ? -9.205 -1.214 14.986 1.00 89.69 128 ASN A O 1
ATOM 1018 N N . GLY A 1 129 ? -8.851 -0.717 12.831 1.00 86.00 129 GLY A N 1
ATOM 1019 C CA . GLY A 1 129 ? -7.387 -0.720 12.931 1.00 86.00 129 GLY A CA 1
ATOM 1020 C C . GLY A 1 129 ? -6.733 -2.092 13.128 1.00 86.00 129 GLY A C 1
ATOM 1021 O O . GLY A 1 129 ? -5.510 -2.168 13.190 1.00 86.00 129 GLY A O 1
ATOM 1022 N N . SER A 1 130 ? -7.499 -3.190 13.177 1.00 90.56 130 SER A N 1
ATOM 1023 C CA . SER A 1 130 ? -6.925 -4.540 13.304 1.00 90.56 130 SER A CA 1
ATOM 1024 C C . SER A 1 130 ? -6.044 -4.935 12.116 1.00 90.56 130 SER A C 1
ATOM 1026 O O . SER A 1 130 ? -5.194 -5.808 12.266 1.00 90.56 130 SER A O 1
ATOM 1028 N N . VAL A 1 131 ? -6.185 -4.261 10.970 1.00 91.88 131 VAL A N 1
ATOM 1029 C CA . VAL A 1 131 ? -5.324 -4.430 9.796 1.00 91.88 131 VAL A CA 1
ATOM 1030 C C . VAL A 1 131 ? -4.786 -3.087 9.306 1.00 91.88 131 VAL A C 1
ATOM 1032 O O . VAL A 1 131 ? -5.493 -2.077 9.328 1.00 91.88 131 VAL A O 1
ATOM 1035 N N . SER A 1 132 ? -3.561 -3.102 8.783 1.00 93.75 132 SER A N 1
ATOM 1036 C CA . SER A 1 132 ? -3.030 -2.016 7.951 1.00 93.75 132 SER A CA 1
ATOM 1037 C C . SER A 1 132 ? -3.251 -2.355 6.486 1.00 93.75 132 SER A C 1
ATOM 1039 O O . SER A 1 132 ? -2.969 -3.478 6.062 1.00 93.75 132 SER A O 1
ATOM 1041 N N . VAL A 1 133 ? -3.719 -1.393 5.695 1.00 94.94 133 VAL A N 1
ATOM 1042 C CA . VAL A 1 133 ? -3.984 -1.595 4.266 1.00 94.94 133 VAL A CA 1
ATOM 1043 C C . VAL A 1 133 ? -2.914 -0.900 3.440 1.00 94.94 133 VAL A C 1
ATOM 1045 O O . VAL A 1 133 ? -2.686 0.295 3.585 1.00 94.94 133 VAL A O 1
ATOM 1048 N N . TYR A 1 134 ? -2.280 -1.645 2.548 1.00 94.94 134 TYR A N 1
ATOM 1049 C CA . TYR A 1 134 ? -1.255 -1.190 1.624 1.00 94.94 134 TYR A CA 1
ATOM 1050 C C . TYR A 1 134 ? -1.837 -1.139 0.219 1.00 94.94 134 TYR A C 1
ATOM 1052 O O . TYR A 1 134 ? -2.437 -2.102 -0.258 1.00 94.94 134 TYR A O 1
ATOM 1060 N N . VAL A 1 135 ? -1.610 -0.032 -0.467 1.00 94.12 135 VAL A N 1
ATOM 1061 C CA . VAL A 1 135 ? -1.890 0.144 -1.891 1.00 94.12 135 VAL A CA 1
ATOM 1062 C C . VAL A 1 135 ? -0.598 0.543 -2.582 1.00 94.12 135 VAL A C 1
ATOM 1064 O O . VAL A 1 135 ? 0.283 1.169 -1.987 1.00 94.12 135 VAL A O 1
ATOM 1067 N N . THR A 1 136 ? -0.465 0.161 -3.843 1.00 92.12 136 THR A N 1
ATOM 1068 C CA . THR A 1 136 ? 0.741 0.449 -4.612 1.00 92.12 136 THR A CA 1
ATOM 1069 C C . THR A 1 136 ? 0.395 0.817 -6.037 1.00 92.12 136 THR A C 1
ATOM 1071 O O . THR A 1 136 ? -0.497 0.225 -6.654 1.00 92.12 136 THR A O 1
ATOM 1074 N N . ASP A 1 137 ? 1.117 1.804 -6.548 1.00 90.69 137 ASP A N 1
ATOM 1075 C CA . ASP A 1 137 ? 1.085 2.134 -7.955 1.00 90.69 137 ASP A CA 1
ATOM 1076 C C . ASP A 1 137 ? 1.872 1.083 -8.730 1.00 90.69 137 ASP A C 1
ATOM 1078 O O . ASP A 1 137 ? 2.959 0.652 -8.343 1.00 90.69 137 ASP A O 1
ATOM 1082 N N . LYS A 1 138 ? 1.317 0.655 -9.861 1.00 88.62 138 LYS A N 1
ATOM 1083 C CA . LYS A 1 138 ? 2.057 -0.210 -10.778 1.00 88.62 138 LYS A CA 1
ATOM 1084 C C . LYS A 1 138 ? 3.185 0.577 -11.433 1.00 88.62 138 LYS A C 1
ATOM 1086 O O . LYS A 1 138 ? 3.151 1.800 -11.523 1.00 88.62 138 LYS A O 1
ATOM 1091 N N . ARG A 1 139 ? 4.146 -0.165 -11.984 1.00 86.06 139 ARG A N 1
ATOM 1092 C CA . ARG A 1 139 ? 5.188 0.368 -12.864 1.00 86.06 139 ARG A CA 1
ATOM 1093 C C . ARG A 1 139 ? 4.586 1.369 -13.866 1.00 86.06 139 ARG A C 1
ATOM 1095 O O . ARG A 1 139 ? 3.722 0.979 -14.649 1.00 86.06 139 ARG A O 1
ATOM 1102 N N . SER A 1 140 ? 5.089 2.606 -13.870 1.00 87.19 140 SER A N 1
ATOM 1103 C CA . SER A 1 140 ? 4.668 3.671 -14.798 1.00 87.19 140 SER A CA 1
ATOM 1104 C C . SER A 1 140 ? 3.206 4.132 -14.653 1.00 87.19 140 SER A C 1
ATOM 1106 O O . SER A 1 140 ? 2.607 4.589 -15.625 1.00 87.19 140 SER A O 1
ATOM 1108 N N . VAL A 1 141 ? 2.626 4.008 -13.456 1.00 90.00 141 VAL A N 1
ATOM 1109 C CA . VAL A 1 141 ? 1.271 4.467 -13.113 1.00 90.00 141 VAL A CA 1
ATOM 1110 C C . VAL A 1 141 ? 1.346 5.412 -11.914 1.00 90.00 141 VAL A C 1
ATOM 1112 O O . VAL A 1 141 ? 2.132 5.175 -11.004 1.00 90.00 141 VAL A O 1
ATOM 1115 N N . GLY A 1 142 ? 0.500 6.446 -11.893 1.00 89.12 142 GLY A N 1
ATOM 1116 C CA . GLY A 1 142 ? 0.378 7.347 -10.743 1.00 89.12 142 GLY A CA 1
ATOM 1117 C C . GLY A 1 142 ? 1.700 8.033 -10.402 1.00 89.12 142 GLY A C 1
ATOM 1118 O O . GLY A 1 142 ? 2.328 8.634 -11.271 1.00 89.12 142 GLY A O 1
ATOM 1119 N N . GLU A 1 143 ? 2.119 7.901 -9.149 1.00 89.06 143 GLU A N 1
ATOM 1120 C CA . GLU A 1 143 ? 3.360 8.462 -8.606 1.00 89.06 143 GLU A CA 1
ATOM 1121 C C . GLU A 1 143 ? 4.576 7.545 -8.845 1.00 89.06 143 GLU A C 1
ATOM 1123 O O . GLU A 1 143 ? 5.706 7.901 -8.512 1.00 89.06 143 GLU A O 1
ATOM 1128 N N . SER A 1 144 ? 4.384 6.354 -9.429 1.00 88.00 144 SER A N 1
ATOM 1129 C CA . SER A 1 144 ? 5.501 5.487 -9.823 1.00 88.00 144 SER A CA 1
ATOM 1130 C C . SER A 1 144 ? 6.137 5.984 -11.119 1.00 88.00 144 SER A C 1
ATOM 1132 O O . SER A 1 144 ? 5.568 5.846 -12.207 1.00 88.00 144 SER A O 1
ATOM 1134 N N . SER A 1 145 ? 7.344 6.535 -11.020 1.00 79.31 145 SER A N 1
ATOM 1135 C CA . SER A 1 145 ? 8.115 7.009 -12.173 1.00 79.31 145 SER A CA 1
ATOM 1136 C C . SER A 1 145 ? 8.840 5.868 -12.880 1.00 79.31 145 SER A C 1
ATOM 1138 O O . SER A 1 145 ? 9.027 4.815 -12.287 1.00 79.31 145 SER A O 1
ATOM 1140 N N . ARG A 1 146 ? 9.249 6.076 -14.142 1.00 56.97 146 ARG A N 1
ATOM 1141 C CA . ARG A 1 146 ? 10.202 5.203 -14.852 1.00 56.97 146 ARG A CA 1
ATOM 1142 C C . ARG A 1 146 ? 11.632 5.470 -14.399 1.00 56.97 146 ARG A C 1
ATOM 1144 O O . ARG A 1 146 ? 11.919 6.642 -14.072 1.00 56.97 146 ARG A O 1
#

Secondary structure (DSSP, 8-state):
-----------SS----B------S---SS-TT---------EEE-----SS---TTEEEEEEEEEEES-S--S-TT----EEEEEEEEEEETT-TT-S-EEEE--SSS---GGGTHHHHHHHHHHTTTSSEEEEE--TTSTT---

Organism: NCBI:txid433720

pLDDT: mean 70.56, std 23.57, range [25.55, 95.62]

Sequence (146 aa):
MHCPIVKWYLLSTIFLFDISLNFINCQTCIPLNTWPIIKPNWSNCSVLSDGTFTLNNIHAECMLLNVPINWNSSNLTTCTETIQIYVKRYFLLGYENTSHHLWRIPGGGGIPVSSLEFEAVTVVGALNGSVSVYVTDKRSVGESSR

Radius of gyration: 16.49 Å; chains: 1; bounding box: 44×40×34 Å

Foldseek 3Di:
DDDPPPPPDDDPDFDWDFDQPPVPDDALLDPPVPDDPPPFPWDWDDQDCPVPDPPPFKTKTKGWDWDQPDRPPPPSPPSVDTWTKIKMKIFGPVLPPASGETEDEDDDDEDAPVNCRVVQSVVRSVVVRNYMYMYIGPCPYDPTDD